Protein AF-A0A972QP12-F1 (afdb_monomer_li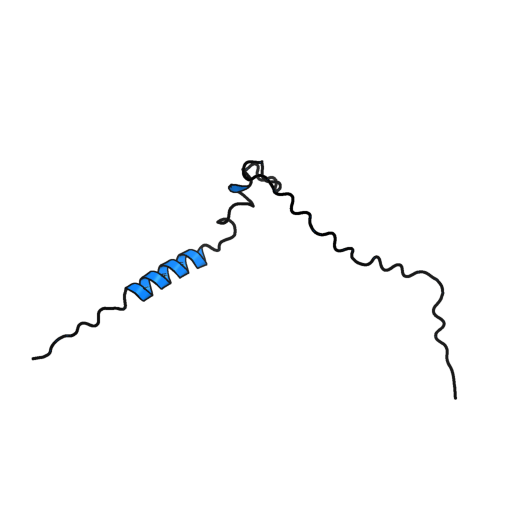te)

Sequence (80 aa):
MGRDGRRLSSSGWYRKEPVFIPAESKHVERNRPCPCGSGKKYKKCCGNPTHHRPFFIIRLMKRLREVFSNKSEPEADSKK

Foldseek 3Di:
DDDDDPDDDPDDPPPVDPPPDPPPPPPQDQQDQPPVPPRHGNCVPVVPPVVPDPVVVVVVVVVVVVVVVPPPDDPPPDDD

Radius of gyration: 31.28 Å; chains: 1; bounding box: 86×52×63 Å

Structure (mmCIF, N/CA/C/O backbone):
data_AF-A0A972QP12-F1
#
_entry.id   AF-A0A972QP12-F1
#
loop_
_atom_site.group_PDB
_atom_site.id
_atom_site.type_symbol
_atom_site.label_atom_id
_atom_site.label_alt_id
_atom_site.label_comp_id
_atom_site.label_asym_id
_atom_site.label_entity_id
_atom_site.label_seq_id
_atom_site.pdbx_PDB_ins_code
_atom_site.Cartn_x
_atom_site.Cartn_y
_atom_site.Cartn_z
_atom_site.occupancy
_atom_site.B_iso_or_equiv
_atom_site.auth_seq_id
_atom_site.auth_comp_id
_atom_site.auth_asym_id
_atom_site.auth_atom_id
_atom_site.pdbx_PDB_model_num
ATOM 1 N N . MET A 1 1 ? 56.794 -27.196 23.900 1.00 42.38 1 MET A N 1
ATOM 2 C CA . MET A 1 1 ? 57.132 -28.352 23.033 1.00 42.38 1 MET A CA 1
ATOM 3 C C . MET A 1 1 ? 55.847 -29.135 22.806 1.00 42.38 1 MET A C 1
ATOM 5 O O . MET A 1 1 ? 55.230 -29.451 23.804 1.00 42.38 1 MET A O 1
ATOM 9 N N . GLY A 1 2 ? 55.323 -29.461 21.630 1.00 45.44 2 GLY A N 1
ATOM 10 C CA . GLY A 1 2 ? 55.503 -29.064 20.232 1.00 45.44 2 GLY A CA 1
ATOM 11 C C . GLY A 1 2 ? 54.087 -29.007 19.609 1.00 45.44 2 GLY A C 1
ATOM 12 O O . GLY A 1 2 ? 53.124 -29.318 20.300 1.00 45.44 2 GLY A O 1
ATOM 13 N N . ARG A 1 3 ? 53.909 -28.359 18.447 1.00 66.69 3 ARG A N 1
ATOM 14 C CA . ARG A 1 3 ? 53.711 -29.014 17.127 1.00 66.69 3 ARG A CA 1
ATOM 15 C C . ARG A 1 3 ? 52.471 -29.927 17.172 1.00 66.69 3 ARG A C 1
ATOM 17 O O . ARG A 1 3 ? 52.433 -30.827 17.987 1.00 66.69 3 ARG A O 1
ATOM 24 N N . ASP A 1 4 ? 51.370 -29.643 16.472 1.00 49.53 4 ASP A N 1
ATOM 25 C CA . ASP A 1 4 ? 51.230 -29.749 15.011 1.00 49.53 4 ASP A CA 1
ATOM 26 C C . ASP A 1 4 ? 50.086 -28.818 14.531 1.00 49.53 4 ASP A C 1
ATOM 28 O O . ASP A 1 4 ? 49.005 -28.779 15.106 1.00 49.53 4 ASP A O 1
ATOM 32 N N . GLY A 1 5 ? 50.252 -27.952 13.532 1.00 57.88 5 GLY A N 1
ATOM 33 C CA . GLY A 1 5 ? 50.452 -28.374 12.150 1.00 57.88 5 GLY A CA 1
ATOM 34 C C . GLY A 1 5 ? 49.130 -28.518 11.375 1.00 57.88 5 GLY A C 1
ATOM 35 O O . GLY A 1 5 ? 48.922 -29.543 10.739 1.00 57.88 5 GLY A O 1
ATOM 36 N N . ARG A 1 6 ? 48.236 -27.510 11.358 1.00 59.56 6 ARG A N 1
ATOM 37 C CA . ARG A 1 6 ? 47.170 -27.450 10.334 1.00 59.56 6 ARG A CA 1
ATOM 38 C C . ARG A 1 6 ? 47.585 -26.571 9.158 1.00 59.56 6 ARG A C 1
ATOM 40 O O . ARG A 1 6 ? 47.268 -25.391 9.073 1.00 59.56 6 ARG A O 1
ATOM 47 N N . ARG A 1 7 ? 48.299 -27.227 8.243 1.00 61.28 7 ARG A N 1
ATOM 48 C CA . ARG A 1 7 ? 48.444 -26.880 6.827 1.00 61.28 7 ARG A CA 1
ATOM 49 C C . ARG A 1 7 ? 47.043 -26.825 6.202 1.00 61.28 7 ARG A C 1
ATOM 51 O O . ARG A 1 7 ? 46.426 -27.871 6.027 1.00 61.28 7 ARG A O 1
ATOM 58 N N . LEU A 1 8 ? 46.541 -25.634 5.876 1.00 58.59 8 LEU A N 1
ATOM 59 C CA . LEU A 1 8 ? 45.369 -25.488 5.009 1.00 58.59 8 LEU A CA 1
ATOM 60 C C . LEU A 1 8 ? 45.824 -25.020 3.627 1.00 58.59 8 LEU A C 1
ATOM 62 O O . LEU A 1 8 ? 46.497 -24.007 3.467 1.00 58.59 8 LEU A O 1
ATOM 66 N N . SER A 1 9 ? 45.505 -25.892 2.679 1.00 56.28 9 SER A N 1
ATOM 67 C CA . SER A 1 9 ? 45.891 -25.931 1.278 1.00 56.28 9 SER A CA 1
ATOM 68 C C . SER A 1 9 ? 45.352 -24.754 0.462 1.00 56.28 9 SER A C 1
ATOM 70 O O . SER A 1 9 ? 44.250 -24.258 0.694 1.00 56.28 9 SER A O 1
ATOM 72 N N . SER A 1 10 ? 46.139 -24.386 -0.545 1.00 66.06 10 SER A N 1
ATOM 73 C CA . SER A 1 10 ? 45.962 -23.375 -1.588 1.00 66.06 10 SER A CA 1
ATOM 74 C C . SER A 1 10 ? 44.782 -23.607 -2.555 1.00 66.06 10 SER A C 1
ATOM 76 O O . SER A 1 10 ? 44.930 -23.396 -3.756 1.00 66.06 10 SER A O 1
ATOM 78 N N . SER A 1 11 ? 43.606 -24.036 -2.091 1.00 61.97 11 SER A N 1
ATOM 79 C CA . SER A 1 11 ? 42.415 -24.183 -2.947 1.00 61.97 11 SER A CA 1
ATOM 80 C C . SER A 1 11 ? 41.328 -23.203 -2.515 1.00 61.97 11 SER A C 1
ATOM 82 O O . SER A 1 11 ? 40.695 -23.375 -1.474 1.00 61.97 11 SER A O 1
ATOM 84 N N . GLY A 1 12 ? 41.178 -22.145 -3.316 1.00 60.47 12 GLY A N 1
ATOM 85 C CA . GLY A 1 12 ? 40.397 -20.948 -3.038 1.00 60.47 12 GLY A CA 1
ATOM 86 C C . GLY A 1 12 ? 38.958 -21.210 -2.608 1.00 60.47 12 GLY A C 1
ATOM 87 O O . GLY A 1 12 ? 38.102 -21.583 -3.406 1.00 60.47 12 GLY A O 1
ATOM 88 N N . TRP A 1 13 ? 38.677 -20.875 -1.354 1.00 45.56 13 TRP A N 1
ATOM 89 C CA . TRP 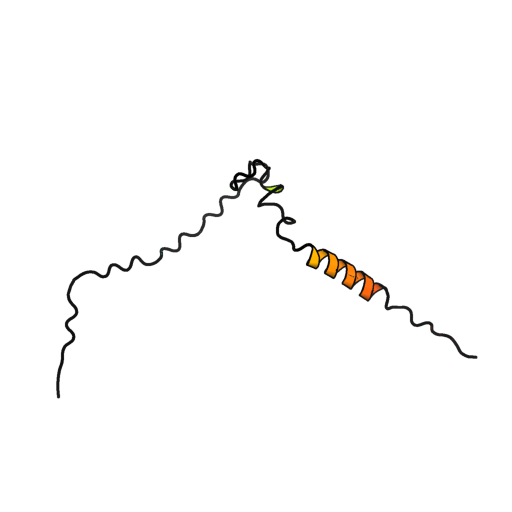A 1 13 ? 37.328 -20.595 -0.887 1.00 45.56 13 TRP A CA 1
ATOM 90 C C . TRP A 1 13 ? 37.001 -19.158 -1.279 1.00 45.56 13 TRP A C 1
ATOM 92 O O . TRP A 1 13 ? 37.106 -18.239 -0.469 1.00 45.56 13 TRP A O 1
ATOM 102 N N . TYR A 1 14 ? 36.654 -18.944 -2.549 1.00 61.41 14 TYR A N 1
ATOM 103 C CA . TYR A 1 14 ? 36.121 -17.659 -2.992 1.00 61.41 14 TYR A CA 1
ATOM 104 C C . TYR A 1 14 ? 34.702 -17.536 -2.433 1.00 61.41 14 TYR A C 1
ATOM 106 O O . TYR A 1 14 ? 33.708 -17.854 -3.087 1.00 61.41 14 TYR A O 1
ATOM 114 N N . ARG A 1 15 ? 34.601 -17.135 -1.164 1.00 62.12 15 ARG A N 1
ATOM 115 C CA . ARG A 1 15 ? 33.340 -16.698 -0.581 1.00 62.12 15 ARG A CA 1
ATOM 116 C C . ARG A 1 15 ? 32.961 -15.451 -1.370 1.00 62.12 15 ARG A C 1
ATOM 118 O O . ARG A 1 15 ? 33.546 -14.399 -1.149 1.00 62.12 15 ARG A O 1
ATOM 125 N N . LYS A 1 16 ? 32.053 -15.576 -2.347 1.00 70.31 16 LYS A N 1
ATOM 126 C CA . LYS A 1 16 ? 31.424 -14.402 -2.960 1.00 70.31 16 LYS A CA 1
ATOM 127 C C . LYS A 1 16 ? 30.717 -13.679 -1.825 1.00 70.31 16 LYS A C 1
ATOM 129 O O . LYS A 1 16 ? 29.662 -14.112 -1.365 1.00 70.31 16 LYS A O 1
ATOM 134 N N . GLU A 1 17 ? 31.378 -12.658 -1.308 1.00 73.94 17 GLU A N 1
ATOM 135 C CA . GLU A 1 17 ? 30.816 -11.750 -0.330 1.00 73.94 17 GLU A CA 1
ATOM 136 C C . GLU A 1 17 ? 29.486 -11.237 -0.898 1.00 73.94 17 GLU A C 1
ATOM 138 O O . GLU A 1 17 ? 29.415 -10.957 -2.103 1.00 73.94 17 GLU A O 1
ATOM 143 N N . PRO A 1 18 ? 28.401 -11.196 -0.107 1.00 72.56 18 PRO A N 1
ATOM 144 C CA . PRO A 1 18 ? 27.146 -10.657 -0.593 1.00 72.56 18 PRO A CA 1
ATOM 145 C C . PRO A 1 18 ? 27.370 -9.180 -0.912 1.00 72.56 18 PRO A C 1
ATOM 147 O O . PRO A 1 18 ? 27.459 -8.342 -0.018 1.00 72.56 18 PRO A O 1
ATOM 150 N N . VAL A 1 19 ? 27.492 -8.869 -2.201 1.00 75.19 19 VAL A N 1
ATOM 151 C CA . VAL A 1 19 ? 27.558 -7.489 -2.666 1.00 75.19 19 VAL A CA 1
ATOM 152 C C . VAL A 1 19 ? 26.189 -6.890 -2.379 1.00 75.19 19 VAL A C 1
ATOM 154 O O . VAL A 1 19 ? 25.195 -7.256 -3.008 1.00 75.19 19 VAL A O 1
ATOM 157 N N . PHE A 1 20 ? 26.118 -6.015 -1.380 1.00 75.75 20 PHE A N 1
ATOM 158 C CA . PHE A 1 20 ? 24.924 -5.228 -1.123 1.00 75.75 20 PHE A CA 1
ATOM 159 C C . PHE A 1 20 ? 24.799 -4.215 -2.260 1.00 75.75 20 PHE A C 1
ATOM 161 O O . PHE A 1 20 ? 25.378 -3.135 -2.204 1.00 75.75 20 PHE A O 1
ATOM 168 N N . ILE A 1 21 ? 24.106 -4.600 -3.333 1.00 76.06 21 ILE A N 1
ATOM 169 C CA . ILE A 1 21 ? 23.747 -3.680 -4.408 1.00 76.06 21 ILE A CA 1
ATOM 170 C C . ILE A 1 21 ? 22.626 -2.808 -3.840 1.00 76.06 21 ILE A C 1
ATOM 172 O O . ILE A 1 21 ? 21.548 -3.343 -3.554 1.00 76.06 21 ILE A O 1
ATOM 176 N N . PRO A 1 22 ? 22.847 -1.497 -3.635 1.00 69.00 22 PRO A N 1
ATOM 177 C CA . PRO A 1 22 ? 21.777 -0.610 -3.219 1.00 69.00 22 PRO A CA 1
ATOM 178 C C . PRO A 1 22 ? 20.660 -0.728 -4.251 1.00 69.00 22 PRO A C 1
ATOM 180 O O . PRO A 1 22 ? 20.903 -0.566 -5.448 1.00 69.00 22 PRO A O 1
ATOM 183 N N . ALA A 1 23 ? 19.448 -1.060 -3.806 1.00 66.44 23 ALA A N 1
ATOM 184 C CA . ALA A 1 23 ? 18.297 -1.041 -4.691 1.00 66.44 23 ALA A CA 1
ATOM 185 C C . ALA A 1 23 ? 18.123 0.403 -5.157 1.00 66.44 23 ALA A C 1
ATOM 187 O O . ALA A 1 23 ? 17.688 1.267 -4.395 1.00 66.44 23 ALA A O 1
ATOM 188 N N . GLU A 1 24 ? 18.526 0.663 -6.394 1.00 65.88 24 GLU A N 1
ATOM 189 C CA . GLU A 1 24 ? 18.347 1.948 -7.035 1.00 65.88 24 GLU A CA 1
ATOM 190 C C . GLU A 1 24 ? 16.844 2.205 -7.049 1.00 65.88 24 GLU A C 1
ATOM 192 O O . GLU A 1 24 ? 16.078 1.508 -7.726 1.00 65.88 24 GLU A O 1
ATOM 197 N N . SER A 1 25 ? 16.394 3.125 -6.195 1.00 63.91 25 SER A N 1
ATOM 198 C CA . SER A 1 25 ? 14.988 3.463 -6.055 1.00 63.91 25 SER A CA 1
ATOM 199 C C . SER A 1 25 ? 14.582 4.221 -7.310 1.00 63.91 25 SER A C 1
ATOM 201 O O . SER A 1 25 ? 14.490 5.444 -7.333 1.00 63.91 25 SER A O 1
ATOM 203 N N . LYS A 1 26 ? 14.358 3.478 -8.403 1.00 68.00 26 LYS A N 1
ATOM 204 C CA . LYS A 1 26 ? 13.757 4.010 -9.619 1.00 68.00 26 LYS A CA 1
ATOM 205 C C . LYS A 1 26 ? 12.480 4.687 -9.176 1.00 68.00 26 LYS A C 1
ATOM 207 O O . LYS A 1 26 ? 11.537 4.026 -8.741 1.00 68.00 26 LYS A O 1
ATOM 212 N N . HIS A 1 27 ? 12.487 6.011 -9.225 1.00 71.44 27 HIS A N 1
ATOM 213 C CA . HIS A 1 27 ? 11.351 6.821 -8.851 1.00 71.44 27 HIS A CA 1
ATOM 214 C C . HIS A 1 27 ? 10.235 6.513 -9.852 1.00 71.44 27 HIS A C 1
ATOM 216 O O . HIS A 1 27 ? 10.179 7.070 -10.948 1.00 71.44 27 HIS A O 1
ATOM 222 N N . VAL A 1 28 ? 9.389 5.534 -9.516 1.00 82.50 28 VAL A N 1
ATOM 223 C CA . VAL A 1 28 ? 8.285 5.126 -10.376 1.00 82.50 28 VAL A CA 1
ATOM 224 C C . VAL A 1 28 ? 7.295 6.274 -10.394 1.00 82.50 28 VAL A C 1
ATOM 226 O O . VAL A 1 28 ? 6.677 6.623 -9.386 1.00 82.50 28 VAL A O 1
ATOM 229 N N . GLU A 1 29 ? 7.142 6.869 -11.568 1.00 87.62 29 GLU A N 1
ATOM 230 C CA . GLU A 1 29 ? 6.212 7.961 -11.764 1.00 87.62 29 GLU A CA 1
ATOM 231 C C . GLU A 1 29 ? 4.778 7.512 -11.428 1.00 87.62 29 GLU A C 1
ATOM 233 O O . GLU A 1 29 ? 4.268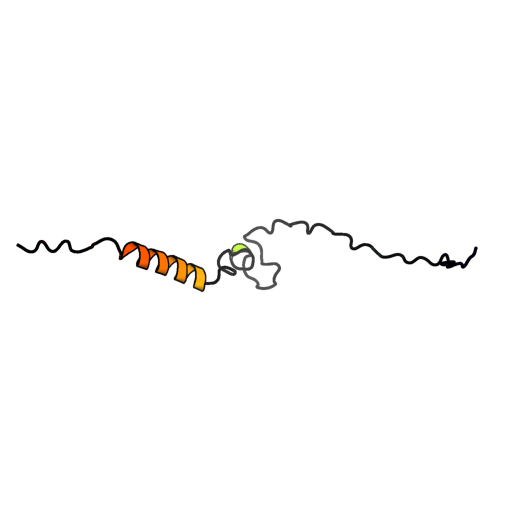 6.491 -11.897 1.00 87.62 29 GLU A O 1
ATOM 238 N N . ARG A 1 30 ? 4.093 8.306 -10.597 1.00 88.56 30 ARG A N 1
ATOM 239 C CA . ARG A 1 30 ? 2.820 7.942 -9.951 1.00 88.56 30 ARG A CA 1
ATOM 240 C C . ARG A 1 30 ? 1.682 7.557 -10.903 1.00 88.56 30 ARG A C 1
ATOM 242 O O . ARG A 1 30 ? 0.769 6.834 -10.494 1.00 88.56 30 ARG A O 1
ATOM 249 N N . ASN A 1 31 ? 1.702 8.037 -12.142 1.00 92.38 31 ASN A N 1
ATOM 250 C CA . ASN A 1 31 ? 0.667 7.758 -13.138 1.00 92.38 31 ASN A CA 1
ATOM 251 C C . ASN A 1 31 ? 0.974 6.556 -14.044 1.00 92.38 31 ASN A C 1
ATOM 25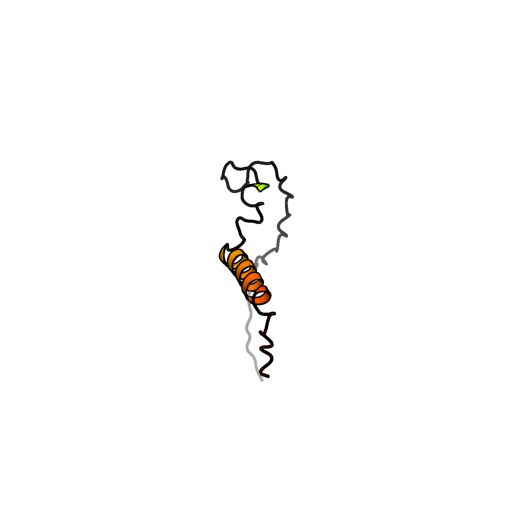3 O O . ASN A 1 31 ? 0.063 6.117 -14.747 1.00 92.38 31 ASN A O 1
ATOM 257 N N . ARG A 1 32 ? 2.198 6.014 -14.019 1.00 92.19 32 ARG A N 1
ATOM 258 C CA . ARG A 1 32 ? 2.603 4.865 -14.841 1.00 92.19 32 ARG A CA 1
ATOM 259 C C . ARG A 1 32 ? 1.870 3.588 -14.414 1.00 92.19 32 ARG A C 1
ATOM 261 O O . ARG A 1 32 ? 1.411 3.514 -13.268 1.00 92.19 32 ARG A O 1
ATOM 268 N N . PRO A 1 33 ? 1.738 2.587 -15.304 1.00 93.69 33 PRO A N 1
ATOM 269 C CA . PRO A 1 33 ? 1.252 1.267 -14.912 1.00 93.69 33 PRO A CA 1
ATOM 270 C C . PRO A 1 33 ? 2.113 0.689 -13.780 1.00 93.69 33 PRO A C 1
ATOM 272 O O . PRO A 1 33 ? 3.330 0.869 -13.756 1.00 93.69 33 PRO A O 1
ATOM 275 N N . CYS A 1 34 ? 1.473 0.027 -12.816 1.00 93.06 34 CYS A N 1
ATOM 276 C CA . CYS A 1 34 ? 2.160 -0.566 -11.675 1.00 93.06 34 CYS A CA 1
ATOM 277 C C . CYS A 1 34 ? 3.100 -1.695 -12.129 1.00 93.06 34 CYS A C 1
ATOM 279 O O . CYS A 1 34 ? 2.628 -2.613 -12.804 1.00 93.06 34 CYS A O 1
ATOM 281 N N . PRO A 1 35 ? 4.374 -1.713 -11.686 1.00 90.38 35 PRO A N 1
ATOM 282 C CA . PRO A 1 35 ? 5.310 -2.798 -12.002 1.00 90.38 35 PRO A CA 1
ATOM 283 C C . PRO A 1 35 ? 4.902 -4.147 -11.385 1.00 90.38 35 PRO A C 1
ATOM 285 O O . PRO A 1 35 ? 5.447 -5.180 -11.741 1.00 90.38 35 PRO A O 1
ATOM 288 N N . CYS A 1 36 ? 3.913 -4.149 -10.490 1.00 89.25 36 CYS A N 1
ATOM 289 C CA . CYS A 1 36 ? 3.319 -5.335 -9.885 1.00 89.25 36 CYS A CA 1
ATOM 290 C C . CYS A 1 36 ? 2.381 -6.134 -10.814 1.00 89.25 36 CYS A C 1
ATOM 292 O O . CYS A 1 36 ? 1.782 -7.108 -10.372 1.00 89.25 36 CYS A O 1
ATOM 294 N N . GLY A 1 37 ? 2.170 -5.692 -12.060 1.00 87.44 37 GLY A N 1
ATOM 295 C CA . GLY A 1 37 ? 1.324 -6.402 -13.028 1.00 87.44 37 GLY A CA 1
ATOM 296 C C . GLY A 1 37 ? -0.186 -6.208 -12.844 1.00 87.44 37 GLY A C 1
ATOM 297 O O . GLY A 1 37 ? -0.975 -6.816 -13.553 1.00 87.44 37 GLY A O 1
ATOM 298 N N . SER A 1 38 ? -0.626 -5.326 -11.942 1.00 88.62 38 SER A N 1
ATOM 299 C CA . SER A 1 38 ? -2.058 -5.121 -11.664 1.00 88.62 38 SER A CA 1
ATOM 300 C C . SER A 1 38 ? -2.829 -4.347 -12.742 1.00 88.62 38 SER A C 1
ATOM 302 O O . SER A 1 38 ? -4.037 -4.158 -12.606 1.00 88.62 38 SER A O 1
ATOM 304 N N . GLY A 1 39 ? -2.139 -3.785 -13.742 1.00 91.00 39 GLY A N 1
ATOM 305 C CA . GLY A 1 39 ? -2.725 -2.897 -14.758 1.00 91.00 39 GLY A CA 1
ATOM 306 C C . GLY A 1 39 ? -3.206 -1.533 -14.231 1.00 91.00 39 GLY A C 1
ATOM 307 O O . GLY A 1 39 ? -3.606 -0.667 -15.005 1.00 91.00 39 GLY A O 1
ATOM 308 N N . LYS A 1 40 ? -3.149 -1.289 -12.915 1.00 92.06 40 LYS A N 1
ATOM 309 C CA . LYS A 1 40 ? -3.557 -0.023 -12.282 1.00 92.06 40 LYS A CA 1
ATOM 310 C C . LYS A 1 40 ? -2.410 0.992 -12.312 1.00 92.06 40 LYS A C 1
ATOM 312 O O . LYS A 1 40 ? -1.239 0.620 -12.300 1.00 92.06 40 LYS A O 1
ATOM 317 N N . LYS A 1 41 ? -2.733 2.293 -12.264 1.00 92.81 41 LYS A N 1
ATOM 318 C CA . LYS A 1 41 ? -1.730 3.362 -12.054 1.00 92.81 41 LYS A CA 1
ATOM 319 C C . LYS A 1 41 ? -0.974 3.121 -10.740 1.00 92.81 41 LYS A C 1
ATOM 321 O O . LYS A 1 41 ? -1.616 2.782 -9.746 1.00 92.81 41 LYS A O 1
ATOM 326 N N . TYR A 1 42 ? 0.336 3.371 -10.697 1.00 92.44 42 TYR A N 1
ATOM 327 C CA . TYR A 1 42 ? 1.187 3.133 -9.522 1.00 92.44 42 TYR A CA 1
ATOM 328 C C . TYR A 1 42 ? 0.608 3.753 -8.240 1.00 92.44 42 TYR A C 1
ATOM 330 O O . TYR A 1 42 ? 0.456 3.058 -7.238 1.00 92.44 42 TYR A O 1
ATOM 338 N N . LYS A 1 43 ? 0.137 5.008 -8.297 1.00 91.06 43 LYS A N 1
ATOM 339 C CA . LYS A 1 43 ? -0.511 5.706 -7.164 1.00 91.06 43 LYS A CA 1
ATOM 340 C C . LYS A 1 43 ? -1.806 5.073 -6.651 1.00 91.06 43 LYS A C 1
ATOM 342 O O . LYS A 1 43 ? -2.237 5.385 -5.550 1.00 91.06 43 LYS A O 1
ATOM 347 N N . LYS A 1 44 ? -2.463 4.247 -7.468 1.00 90.69 44 LYS A N 1
ATOM 348 C CA . LYS A 1 44 ? -3.686 3.509 -7.116 1.00 90.69 44 LYS A CA 1
ATOM 349 C C . LYS A 1 44 ? -3.389 2.054 -6.720 1.00 90.69 44 LYS A C 1
ATOM 351 O O . LYS A 1 44 ? -4.326 1.320 -6.426 1.00 90.69 44 LYS A O 1
ATOM 356 N N . CYS A 1 45 ? -2.122 1.638 -6.740 1.00 91.50 45 CYS A N 1
ATOM 357 C CA . CYS A 1 45 ? -1.676 0.280 -6.437 1.00 91.50 45 CYS A CA 1
ATOM 358 C C . CYS A 1 45 ? -0.557 0.309 -5.381 1.00 91.50 45 CYS A C 1
ATOM 360 O O . CYS A 1 45 ? -0.816 0.755 -4.269 1.00 91.50 45 CYS A O 1
ATOM 362 N N . CYS A 1 46 ? 0.677 -0.097 -5.702 1.00 88.69 46 CYS A N 1
ATOM 363 C CA . CYS A 1 46 ? 1.793 -0.146 -4.743 1.00 88.69 46 CYS A CA 1
ATOM 364 C C . CYS A 1 46 ? 2.198 1.223 -4.174 1.00 88.69 46 CYS A C 1
ATOM 366 O O . CYS A 1 46 ? 2.677 1.298 -3.051 1.00 88.69 46 CYS A O 1
ATOM 368 N N . GLY A 1 47 ? 1.978 2.309 -4.919 1.00 87.75 47 GLY A N 1
ATOM 369 C CA . GLY A 1 47 ? 2.217 3.677 -4.457 1.00 87.75 47 GLY A CA 1
ATOM 370 C C . GLY A 1 47 ? 1.048 4.285 -3.677 1.00 87.75 47 GLY A C 1
ATOM 371 O O . GLY A 1 47 ? 1.051 5.493 -3.437 1.00 87.75 47 GLY A O 1
ATOM 372 N N . ASN A 1 48 ? 0.016 3.498 -3.348 1.00 88.94 48 ASN A N 1
ATOM 373 C CA . ASN A 1 48 ? -1.124 3.975 -2.578 1.00 88.94 48 ASN A CA 1
ATOM 374 C C . ASN A 1 48 ? -0.838 3.864 -1.066 1.00 88.94 48 ASN A C 1
ATOM 376 O O . ASN A 1 48 ? -0.737 2.745 -0.555 1.00 88.94 48 ASN A O 1
ATOM 380 N N . PRO A 1 49 ? -0.793 4.982 -0.317 1.00 78.25 49 PRO A N 1
ATOM 381 C CA . PRO A 1 49 ? -0.549 4.957 1.127 1.00 78.25 49 PRO A CA 1
ATOM 382 C C . PRO A 1 49 ? -1.649 4.237 1.925 1.00 78.25 49 PRO A C 1
ATOM 384 O O . PRO A 1 49 ? -1.431 3.876 3.080 1.00 78.25 49 PRO A O 1
ATOM 387 N N . THR A 1 50 ? -2.834 4.012 1.344 1.00 75.44 50 THR A N 1
ATOM 388 C CA . THR A 1 50 ? -3.929 3.298 2.016 1.00 75.44 50 THR A CA 1
ATOM 389 C C . THR A 1 50 ? -3.849 1.784 1.866 1.00 75.44 50 THR A C 1
ATOM 391 O O . THR A 1 50 ? -4.435 1.078 2.679 1.00 75.44 50 THR A O 1
ATOM 394 N N . HIS A 1 51 ? -3.106 1.269 0.882 1.00 67.50 51 HIS A N 1
ATOM 395 C CA . HIS A 1 51 ? -3.041 -0.170 0.606 1.00 67.50 51 HIS A CA 1
ATOM 396 C C . HIS A 1 51 ? -2.245 -0.946 1.670 1.00 67.50 51 HIS A C 1
ATOM 398 O O . HIS A 1 51 ? -2.377 -2.159 1.776 1.00 67.50 51 HIS A O 1
ATOM 404 N N . HIS A 1 52 ? -1.450 -0.246 2.485 1.00 66.06 52 HIS A N 1
ATOM 405 C CA . HIS A 1 52 ? -0.657 -0.835 3.569 1.00 66.06 52 HIS A CA 1
ATOM 406 C C . HIS A 1 52 ? -1.042 -0.325 4.962 1.00 66.06 52 HIS A C 1
ATOM 408 O O . HIS A 1 52 ? -0.402 -0.676 5.953 1.00 66.06 52 HIS A O 1
ATOM 414 N N . ARG A 1 53 ? -2.073 0.526 5.060 1.00 66.88 53 ARG A N 1
ATOM 415 C CA . ARG A 1 53 ? -2.512 1.078 6.339 1.00 66.88 53 ARG A CA 1
ATOM 416 C C . ARG A 1 53 ? -3.571 0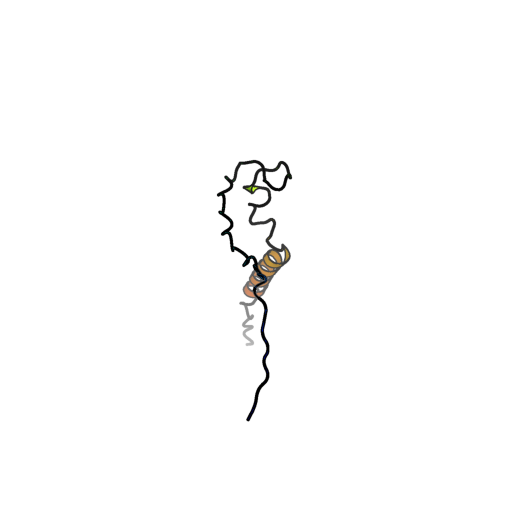.143 6.916 1.00 66.88 53 ARG A C 1
ATOM 418 O O . ARG A 1 53 ? -4.671 0.088 6.365 1.00 66.88 53 ARG A O 1
ATOM 425 N N . PRO A 1 54 ? -3.276 -0.598 7.999 1.00 75.56 54 PRO A N 1
ATOM 426 C CA . PRO A 1 54 ? -4.256 -1.493 8.590 1.00 75.56 54 PRO A CA 1
ATOM 427 C C . PRO A 1 54 ? -5.475 -0.666 8.996 1.00 75.56 54 PRO A C 1
ATOM 429 O O . PRO A 1 54 ? -5.383 0.252 9.814 1.00 75.56 54 PRO A O 1
ATOM 432 N N . PHE A 1 55 ? -6.622 -0.975 8.391 1.00 71.81 55 PHE A N 1
ATOM 433 C CA . PHE A 1 55 ? -7.889 -0.275 8.614 1.00 71.81 55 PHE A CA 1
ATOM 434 C C . PHE A 1 55 ? -8.232 -0.184 10.113 1.00 71.81 55 PHE A C 1
ATOM 436 O O . PHE A 1 55 ? -8.766 0.822 10.585 1.00 71.81 55 PHE A O 1
ATOM 443 N N . PHE A 1 56 ? -7.810 -1.196 10.878 1.00 76.69 56 PHE A N 1
ATOM 444 C CA . PHE A 1 56 ? -7.878 -1.259 12.336 1.00 76.69 56 PHE A CA 1
ATOM 445 C C . PHE A 1 56 ? -7.230 -0.064 13.041 1.00 76.69 56 PHE A C 1
ATOM 447 O O . PHE A 1 56 ? -7.827 0.462 13.974 1.00 76.69 56 PHE A O 1
ATOM 454 N N . ILE A 1 57 ? -6.078 0.431 12.578 1.00 82.62 57 ILE A N 1
ATOM 455 C CA . ILE A 1 57 ? -5.404 1.581 13.201 1.00 82.62 57 ILE A CA 1
ATOM 456 C C . ILE A 1 57 ? -6.183 2.875 12.954 1.00 82.62 57 ILE A C 1
ATOM 458 O O . ILE A 1 57 ? -6.325 3.680 13.868 1.00 82.62 57 ILE A O 1
ATOM 462 N N . ILE A 1 58 ? -6.765 3.073 11.764 1.00 80.75 58 ILE A N 1
ATOM 463 C CA . ILE A 1 58 ? -7.606 4.254 11.483 1.00 80.75 58 ILE A CA 1
ATOM 464 C C . ILE A 1 58 ? -8.864 4.234 12.356 1.00 80.75 58 ILE A C 1
ATOM 466 O O . ILE A 1 58 ? -9.238 5.254 12.934 1.00 80.75 58 ILE A O 1
ATOM 470 N N . ARG A 1 59 ? -9.507 3.066 12.465 1.00 82.19 59 ARG A N 1
ATOM 471 C CA . ARG A 1 59 ? -10.699 2.860 13.295 1.00 82.19 59 ARG A CA 1
ATOM 472 C C . ARG A 1 59 ? -10.395 3.043 14.783 1.00 82.19 59 ARG A C 1
ATOM 474 O O . ARG A 1 59 ? -11.177 3.689 15.473 1.00 82.19 59 ARG A O 1
ATOM 481 N N . LEU A 1 60 ? -9.256 2.536 15.256 1.00 86.62 60 LEU A N 1
ATOM 482 C CA . LEU A 1 60 ? -8.784 2.704 16.629 1.00 86.62 60 LEU A CA 1
ATOM 483 C C . LEU A 1 60 ? -8.484 4.173 16.939 1.00 86.62 60 LEU A C 1
ATOM 485 O O . LEU A 1 60 ? -9.010 4.694 17.910 1.00 86.62 60 LEU A O 1
ATOM 489 N N . MET A 1 61 ? -7.715 4.862 16.090 1.00 84.75 61 MET A N 1
ATOM 490 C CA . MET A 1 61 ? -7.385 6.285 16.264 1.00 84.75 61 MET A CA 1
ATOM 491 C C . MET A 1 61 ? -8.641 7.168 16.298 1.00 84.75 61 MET A C 1
ATOM 493 O O . MET A 1 61 ? -8.721 8.094 17.101 1.00 84.75 61 MET A O 1
ATOM 497 N N . LYS A 1 62 ? -9.648 6.864 15.467 1.00 86.75 62 LYS A N 1
ATOM 498 C CA . LYS A 1 62 ? -10.955 7.534 15.526 1.00 86.75 62 LYS A CA 1
ATOM 499 C C . LYS A 1 62 ? -11.686 7.239 16.839 1.00 86.75 62 LYS A C 1
ATOM 501 O O . LYS A 1 62 ? -12.137 8.169 17.489 1.00 86.75 62 LYS A O 1
ATOM 506 N N . ARG A 1 63 ? -11.746 5.973 17.269 1.00 87.31 63 ARG A N 1
ATOM 507 C CA . ARG A 1 63 ? -12.406 5.576 18.526 1.00 87.31 63 ARG A CA 1
ATOM 508 C C . ARG A 1 63 ? -11.732 6.174 19.763 1.00 87.31 63 ARG A C 1
ATOM 510 O O . ARG A 1 63 ? -12.422 6.579 20.684 1.00 87.31 63 ARG A O 1
ATOM 517 N N . LEU A 1 64 ? -10.404 6.254 19.779 1.00 87.19 64 LEU A N 1
ATOM 518 C CA . LEU A 1 64 ? -9.650 6.885 20.864 1.00 87.19 64 LEU A CA 1
ATOM 519 C C . LEU A 1 64 ? -9.964 8.380 20.966 1.00 87.19 64 LEU A C 1
ATOM 521 O O . LEU A 1 64 ? -10.155 8.870 22.072 1.00 87.19 64 LEU A O 1
ATOM 525 N N . ARG A 1 65 ? -10.083 9.084 19.830 1.00 88.56 65 ARG A N 1
ATOM 526 C CA . ARG A 1 65 ? -10.518 10.488 19.799 1.00 88.56 65 ARG A CA 1
ATOM 527 C C . ARG A 1 65 ? -11.927 10.660 20.372 1.00 88.56 65 ARG A C 1
ATOM 529 O O . ARG A 1 65 ? -12.126 11.546 21.191 1.00 88.56 65 ARG A O 1
ATOM 536 N N . GLU A 1 66 ? -12.865 9.795 19.991 1.00 83.38 66 GLU A N 1
ATOM 537 C CA . GLU A 1 66 ? -14.237 9.802 20.527 1.00 83.38 66 GLU A CA 1
ATOM 538 C C . GLU A 1 66 ? -14.274 9.556 22.043 1.00 83.38 66 GLU A C 1
ATOM 540 O O . GLU A 1 66 ? -14.956 10.269 22.773 1.00 83.38 66 GLU A O 1
ATOM 545 N N . VAL A 1 67 ? -13.512 8.575 22.539 1.00 82.44 67 VAL A N 1
ATOM 546 C CA . VAL A 1 67 ? -13.452 8.250 23.976 1.00 82.44 67 VAL A CA 1
ATOM 547 C C . VAL A 1 67 ? -12.814 9.383 24.783 1.00 82.44 67 VAL A C 1
ATOM 549 O O . VAL A 1 67 ? -13.280 9.687 25.876 1.00 82.44 67 VAL A O 1
ATOM 552 N N . PHE A 1 68 ? -11.772 10.027 24.251 1.00 75.94 68 PHE A N 1
ATOM 553 C CA . PHE A 1 68 ? -11.145 11.176 24.908 1.00 75.94 68 PHE A CA 1
ATOM 554 C C . PHE A 1 68 ? -12.011 12.441 24.859 1.00 75.94 68 PHE A C 1
ATOM 556 O O . PHE A 1 68 ? -11.945 13.236 25.790 1.00 75.94 68 PHE A O 1
ATOM 563 N N . SER A 1 69 ? -12.839 12.622 23.824 1.00 78.94 69 SER A N 1
ATOM 564 C CA . SER A 1 69 ? -13.747 13.773 2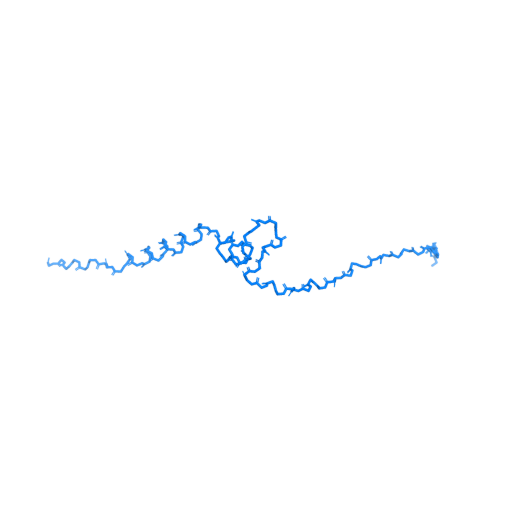3.716 1.00 78.94 69 SER A CA 1
ATOM 565 C C . SER A 1 69 ? -14.996 13.648 24.598 1.00 78.94 69 SER A C 1
ATOM 567 O O . SER A 1 69 ? -15.546 14.665 24.995 1.00 78.94 69 SER A O 1
ATOM 569 N N . ASN A 1 70 ? -15.437 12.431 24.937 1.00 65.38 70 ASN A N 1
ATOM 570 C CA . ASN A 1 70 ? -16.636 12.190 25.758 1.00 65.38 70 ASN A CA 1
ATOM 571 C C . ASN A 1 70 ? -16.373 12.185 27.283 1.00 65.38 70 ASN A C 1
ATOM 573 O O . ASN A 1 70 ? -17.200 11.679 28.037 1.00 65.38 70 ASN A O 1
ATOM 577 N N . LYS A 1 71 ? -15.225 12.689 27.770 1.00 60.28 71 LYS A N 1
ATOM 578 C CA . LYS A 1 71 ? -14.860 12.625 29.206 1.00 60.28 71 LYS A CA 1
ATOM 579 C C . LYS A 1 71 ? -14.832 13.974 29.945 1.00 60.28 71 LYS A C 1
ATOM 581 O O . LYS A 1 71 ? -14.460 14.002 31.113 1.00 60.28 71 LYS A O 1
ATOM 586 N N . SER A 1 72 ? -15.229 15.087 29.333 1.00 61.34 72 SER A N 1
ATOM 587 C CA . SER A 1 72 ? -15.134 16.407 29.978 1.00 61.34 72 SER A CA 1
ATOM 588 C C . SER A 1 72 ? -16.477 17.080 30.260 1.00 61.34 72 SER A C 1
ATOM 590 O O . SER A 1 72 ? -16.633 18.229 29.882 1.00 61.34 72 SER A O 1
ATOM 592 N N . GLU A 1 73 ? -17.400 16.413 30.956 1.00 61.28 73 GLU A N 1
ATOM 593 C CA . GLU A 1 73 ? -18.431 17.086 31.767 1.00 61.28 73 GLU A CA 1
ATOM 594 C C . GLU A 1 73 ? -18.724 16.225 33.010 1.00 61.28 73 GLU A C 1
ATOM 596 O O . GLU A 1 73 ? -19.524 15.293 32.945 1.00 61.28 73 GLU A O 1
ATOM 601 N N . PRO A 1 74 ? -18.057 16.445 34.158 1.00 55.31 74 PRO A N 1
ATOM 602 C CA . PRO A 1 74 ? -18.662 16.067 35.423 1.00 55.31 74 PRO A CA 1
ATOM 603 C C . PRO A 1 74 ? -19.835 17.026 35.672 1.00 55.31 74 PRO A C 1
ATOM 605 O O . PRO A 1 74 ? -19.615 18.227 35.829 1.00 55.31 74 PRO A O 1
ATOM 608 N N . GLU A 1 75 ? -21.068 16.509 35.697 1.00 59.88 75 GLU A N 1
ATOM 609 C CA . GLU A 1 75 ? -22.209 17.213 36.290 1.00 59.88 75 GLU A CA 1
ATOM 610 C C . GLU A 1 75 ? -21.825 17.621 37.716 1.00 59.88 75 GLU A C 1
ATOM 612 O O . GLU A 1 75 ? -21.771 16.804 38.638 1.00 59.88 75 GLU A O 1
ATOM 617 N N . ALA A 1 76 ? -21.516 18.901 37.894 1.00 56.66 76 ALA A N 1
ATOM 618 C CA . ALA A 1 76 ? -21.498 19.530 39.197 1.00 56.66 76 ALA A CA 1
ATOM 619 C C . ALA A 1 76 ? -22.958 19.719 39.632 1.00 56.66 76 ALA A C 1
ATOM 621 O O . ALA A 1 76 ? -23.510 20.812 39.522 1.00 56.66 76 ALA A O 1
ATOM 622 N N . ASP A 1 77 ? -23.593 18.637 40.091 1.00 55.28 77 ASP A N 1
ATOM 623 C CA . ASP A 1 77 ? -24.891 18.710 40.757 1.00 55.28 77 ASP A CA 1
ATOM 624 C C . ASP A 1 77 ? -24.679 19.314 42.153 1.00 55.28 77 ASP A C 1
ATOM 626 O O . ASP A 1 77 ? -24.207 18.691 43.112 1.00 55.28 77 ASP A O 1
ATOM 630 N N . SER A 1 78 ? -24.941 20.616 42.191 1.00 59.12 78 SER A N 1
ATOM 631 C CA . SER A 1 78 ? -25.036 21.461 43.366 1.00 59.12 78 SER A CA 1
ATOM 632 C C . SER A 1 78 ? -26.185 20.970 44.252 1.00 59.12 78 SER A C 1
ATOM 634 O O . SER A 1 78 ? -27.323 21.421 44.138 1.00 59.12 78 SER A O 1
ATOM 636 N N . LYS A 1 79 ? -25.882 20.057 45.181 1.00 66.12 79 LYS A N 1
ATOM 637 C CA . LYS A 1 79 ? -26.784 19.747 46.295 1.00 66.12 79 LYS A CA 1
ATOM 638 C C . LYS A 1 79 ? -26.832 20.925 47.268 1.00 66.12 79 LYS A C 1
ATOM 640 O O . LYS A 1 79 ? -25.866 21.200 47.980 1.00 66.12 79 LYS A O 1
ATOM 645 N N . LYS A 1 80 ? -27.970 21.611 47.214 1.00 52.72 80 LYS A N 1
ATOM 646 C CA . LYS A 1 80 ? -28.511 22.555 48.194 1.00 52.72 80 LYS A CA 1
ATOM 647 C C . LYS A 1 80 ? -28.889 21.861 49.502 1.00 52.72 80 LYS A C 1
ATOM 649 O O . LYS A 1 80 ? -29.292 20.678 49.437 1.00 52.72 80 LYS A O 1
#

Secondary structure (DSSP, 8-state):
---------S-------------------TTSBPTTSSSSBGGGTTT-TTTTS-HHHHHHHHHHHHHHHTT---------

pLDDT: mean 73.94, std 13.76, range [42.38, 93.69]